Protein AF-A0A834G6P2-F1 (afdb_monomer)

Sequence (88 aa):
MSLSLQKEYEEFKVRINGLVGMAHKVPEEGWTMQDGTPWPGNNLRDHPGLIQVFHDGVHDVEGNQLPHLIYVSREKRPGFDHHKKLLR

Structure (mmCIF, N/CA/C/O backbone):
data_AF-A0A834G6P2-F1
#
_entry.id   AF-A0A834G6P2-F1
#
loop_
_atom_site.group_PDB
_atom_site.id
_atom_site.type_symbol
_atom_site.label_atom_id
_atom_site.label_alt_id
_atom_site.label_comp_id
_atom_site.label_asym_id
_atom_site.label_entity_id
_atom_site.label_seq_id
_atom_site.pdbx_PDB_ins_code
_atom_site.Cartn_x
_atom_site.Cartn_y
_atom_site.Cartn_z
_atom_site.occupancy
_atom_site.B_iso_or_equiv
_atom_site.auth_seq_id
_atom_site.auth_comp_id
_atom_site.auth_asym_id
_atom_site.auth_atom_id
_atom_site.pdbx_PDB_model_num
ATOM 1 N N . MET A 1 1 ? -18.861 13.036 17.494 1.00 60.97 1 MET A N 1
ATOM 2 C CA . MET A 1 1 ? -17.875 11.935 17.469 1.00 60.97 1 MET A CA 1
ATOM 3 C C . MET A 1 1 ? -17.817 11.351 18.871 1.00 60.97 1 MET A C 1
ATOM 5 O O . MET A 1 1 ? -17.710 12.138 19.804 1.00 60.97 1 MET A O 1
ATOM 9 N N . SER A 1 2 ? -18.010 10.041 19.052 1.00 83.94 2 SER A N 1
ATOM 10 C CA . SER A 1 2 ? -17.937 9.436 20.390 1.00 83.94 2 SER A CA 1
ATOM 11 C C . SER A 1 2 ? -16.498 9.490 20.920 1.00 83.94 2 SER A C 1
ATOM 13 O O . SER A 1 2 ? -15.545 9.501 20.138 1.00 83.94 2 SER A O 1
ATOM 15 N N . LEU A 1 3 ? -16.327 9.496 22.246 1.00 85.69 3 LEU A N 1
ATOM 16 C CA . LEU A 1 3 ? -14.997 9.428 22.869 1.00 85.69 3 LEU A CA 1
ATOM 17 C C . LEU A 1 3 ? -14.237 8.147 22.465 1.00 85.69 3 LEU A C 1
ATOM 19 O O . LEU A 1 3 ? -13.014 8.175 22.357 1.00 85.69 3 LEU A O 1
ATOM 23 N N . SER A 1 4 ? -14.955 7.049 22.184 1.00 88.44 4 SER A N 1
ATOM 24 C CA . SER A 1 4 ? -14.372 5.798 21.676 1.00 88.44 4 SER A CA 1
ATOM 25 C C . SER A 1 4 ? -13.777 5.955 20.274 1.00 88.44 4 SER A C 1
ATOM 27 O O . SER A 1 4 ? -12.613 5.626 20.077 1.00 88.44 4 SER A O 1
ATOM 29 N N . L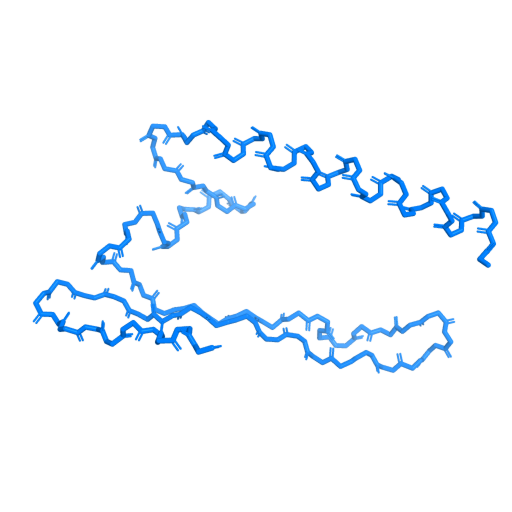EU A 1 5 ? -14.519 6.557 19.335 1.00 93.44 5 LEU A N 1
ATOM 30 C CA . LEU A 1 5 ? -14.054 6.810 17.965 1.00 93.44 5 LEU A CA 1
ATOM 31 C C . LEU A 1 5 ? -12.824 7.715 17.937 1.00 93.44 5 LEU A C 1
ATOM 33 O O . LEU A 1 5 ? -11.898 7.483 17.167 1.00 93.44 5 LEU A O 1
ATOM 37 N N . GLN A 1 6 ? -12.799 8.744 18.789 1.00 94.12 6 GLN A N 1
ATOM 38 C CA . GLN A 1 6 ? -11.641 9.627 18.884 1.00 94.12 6 GLN A CA 1
ATOM 39 C C . GLN A 1 6 ? -10.394 8.869 19.352 1.00 94.12 6 GLN A C 1
ATOM 41 O O . GLN A 1 6 ? -9.317 9.060 18.792 1.00 94.12 6 GLN A O 1
ATOM 46 N N . LYS A 1 7 ? -10.539 7.988 20.348 1.00 96.25 7 LYS A N 1
ATOM 47 C CA . LYS A 1 7 ? -9.435 7.161 20.840 1.00 96.25 7 LYS A CA 1
ATOM 48 C C . LYS A 1 7 ? -8.933 6.191 19.765 1.00 96.25 7 LYS A C 1
ATOM 50 O O . LYS A 1 7 ? -7.736 6.157 19.499 1.00 96.25 7 LYS A O 1
ATOM 55 N N . GLU A 1 8 ? -9.837 5.457 19.118 1.00 95.88 8 GLU A N 1
ATOM 56 C CA . GLU A 1 8 ? -9.503 4.512 18.042 1.00 95.88 8 GLU A CA 1
ATOM 57 C C . GLU A 1 8 ? -8.809 5.208 16.863 1.00 95.88 8 GLU A C 1
ATOM 59 O O . GLU A 1 8 ? -7.843 4.685 16.300 1.00 95.88 8 GLU A O 1
ATOM 64 N N . TYR A 1 9 ? -9.259 6.417 16.519 1.00 96.50 9 TYR A N 1
ATOM 65 C CA . TYR A 1 9 ? -8.638 7.236 15.485 1.00 96.50 9 TYR A CA 1
ATOM 66 C C . TYR A 1 9 ? -7.208 7.655 15.850 1.00 96.50 9 TYR A C 1
ATOM 68 O O . TYR A 1 9 ? -6.303 7.525 15.024 1.00 96.50 9 TYR A O 1
ATOM 76 N N . GLU A 1 10 ? -6.969 8.125 17.078 1.00 97.88 10 GLU A N 1
ATOM 77 C CA . GLU A 1 10 ? -5.615 8.500 17.502 1.00 97.88 10 GLU A CA 1
ATOM 78 C C . GLU A 1 10 ? -4.679 7.281 17.541 1.00 97.88 10 GLU A C 1
ATOM 80 O O . GLU A 1 10 ? -3.544 7.355 17.068 1.00 97.88 10 GLU A O 1
ATOM 8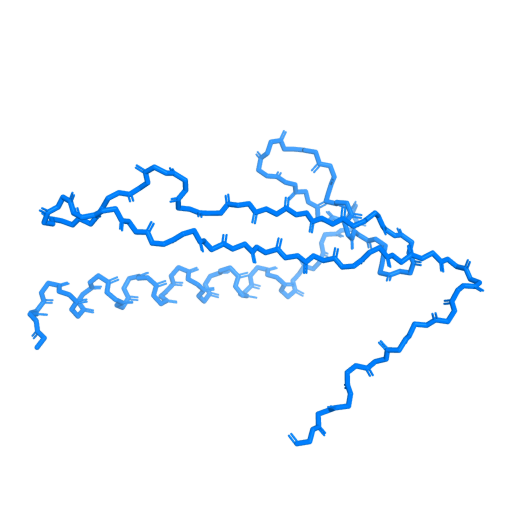5 N N . GLU A 1 11 ? -5.159 6.121 17.997 1.00 97.31 11 GLU A N 1
ATOM 86 C CA . GLU A 1 11 ? -4.396 4.865 17.946 1.00 97.31 11 GLU A CA 1
ATOM 87 C C . GLU A 1 11 ? -4.087 4.431 16.503 1.00 97.31 11 GLU A C 1
ATOM 89 O O . GLU A 1 11 ? -2.980 3.974 16.198 1.00 97.31 11 GLU A O 1
ATOM 94 N N . PHE A 1 12 ? -5.040 4.584 15.579 1.00 97.25 12 PHE A N 1
ATOM 95 C CA . PHE A 1 12 ? -4.810 4.356 14.153 1.00 97.25 12 PHE A CA 1
ATOM 96 C C . PHE A 1 12 ? -3.730 5.291 13.594 1.00 97.25 12 PHE A C 1
ATOM 98 O O . PHE A 1 12 ? -2.786 4.831 12.949 1.00 97.25 12 PHE A O 1
ATOM 105 N N . LYS A 1 13 ? -3.804 6.587 13.904 1.00 98.06 13 LYS A N 1
ATOM 106 C CA . LYS A 1 13 ? -2.828 7.589 13.465 1.00 98.06 13 LYS A CA 1
ATOM 107 C C . LYS A 1 13 ? -1.415 7.281 13.970 1.00 98.06 13 LYS A C 1
ATOM 109 O O . LYS A 1 13 ? -0.460 7.377 13.199 1.00 98.06 13 LYS A O 1
ATOM 114 N N . VAL A 1 14 ? -1.269 6.861 15.229 1.00 98.12 14 VAL A N 1
ATOM 115 C CA . VAL A 1 14 ? 0.026 6.434 15.789 1.00 98.12 14 VAL A CA 1
ATOM 116 C C . VAL A 1 14 ? 0.595 5.236 15.022 1.00 98.12 14 VAL A C 1
ATOM 118 O O . VAL A 1 14 ? 1.773 5.257 14.663 1.00 98.12 14 VAL A O 1
ATOM 121 N N . ARG A 1 15 ? -0.227 4.226 14.701 1.00 97.88 15 ARG A N 1
ATOM 122 C CA . ARG A 1 15 ? 0.206 3.059 13.906 1.00 97.88 15 ARG A CA 1
ATOM 123 C C . ARG A 1 15 ? 0.702 3.459 12.516 1.00 97.88 15 ARG A C 1
ATOM 125 O O . ARG A 1 15 ? 1.777 3.022 12.110 1.00 97.88 15 ARG A O 1
ATOM 132 N N . ILE A 1 16 ? -0.032 4.326 11.815 1.00 97.88 16 ILE A N 1
ATOM 133 C CA . ILE A 1 16 ? 0.379 4.837 10.498 1.00 97.88 16 ILE A CA 1
ATOM 134 C C . ILE A 1 16 ? 1.705 5.598 10.590 1.00 97.88 16 ILE A C 1
ATOM 136 O O . ILE A 1 16 ? 2.606 5.354 9.789 1.00 97.88 16 ILE A O 1
ATOM 140 N N . ASN A 1 17 ? 1.872 6.460 11.593 1.00 97.75 17 ASN A N 1
ATOM 141 C CA . ASN A 1 17 ? 3.127 7.185 11.798 1.00 97.75 17 ASN A CA 1
ATOM 142 C C . ASN A 1 17 ? 4.308 6.243 12.070 1.00 97.75 17 ASN A C 1
ATOM 144 O O . ASN A 1 17 ? 5.413 6.506 11.599 1.00 97.75 17 ASN A O 1
ATOM 148 N N . GLY A 1 18 ? 4.081 5.130 12.775 1.00 97.00 18 GLY A N 1
ATOM 149 C CA . GLY A 1 18 ? 5.080 4.074 12.948 1.00 97.00 18 GLY A CA 1
ATOM 150 C C . GLY A 1 18 ? 5.542 3.485 11.613 1.00 97.00 18 GLY A C 1
ATOM 151 O O . GLY A 1 18 ? 6.745 3.416 11.360 1.00 97.00 18 GLY A O 1
ATOM 152 N N . LEU A 1 19 ? 4.601 3.148 10.723 1.00 95.75 19 LEU A N 1
ATOM 153 C CA . LEU A 1 19 ? 4.909 2.633 9.381 1.00 95.75 19 LEU A CA 1
ATOM 154 C C . LEU A 1 19 ? 5.681 3.653 8.533 1.00 95.75 19 LEU A C 1
ATOM 156 O O . LEU A 1 19 ? 6.670 3.300 7.895 1.00 95.75 19 LEU A O 1
ATOM 160 N N . VAL A 1 20 ? 5.282 4.928 8.566 1.00 96.19 20 VAL A N 1
ATOM 161 C CA . VAL A 1 20 ? 6.005 6.014 7.880 1.00 96.19 20 VAL A CA 1
ATOM 162 C C . VAL A 1 20 ? 7.422 6.164 8.440 1.00 96.19 20 VAL A C 1
ATOM 164 O O . VAL A 1 20 ? 8.379 6.310 7.683 1.00 96.19 20 VAL A O 1
ATOM 167 N N . GLY A 1 21 ? 7.583 6.084 9.762 1.00 96.12 21 GLY A N 1
ATOM 168 C CA . GLY A 1 21 ? 8.888 6.092 10.420 1.00 96.12 21 GLY A CA 1
ATOM 169 C C . GLY A 1 21 ? 9.796 4.960 9.934 1.00 96.12 21 GLY A C 1
ATOM 170 O O . GLY A 1 21 ? 10.957 5.209 9.609 1.00 96.12 21 GLY A O 1
ATOM 171 N N . MET A 1 22 ? 9.260 3.740 9.827 1.00 93.38 22 MET A N 1
ATOM 172 C CA . MET A 1 22 ? 9.985 2.576 9.304 1.00 93.38 22 MET A CA 1
ATOM 173 C C . MET A 1 22 ? 10.365 2.739 7.828 1.00 93.38 22 MET A C 1
ATOM 175 O O . MET A 1 22 ? 11.491 2.420 7.455 1.00 93.38 22 MET A O 1
ATOM 179 N N . ALA A 1 23 ? 9.471 3.295 7.004 1.00 92.94 23 ALA A N 1
ATOM 180 C CA . ALA A 1 23 ? 9.682 3.470 5.566 1.00 92.94 23 ALA A CA 1
ATOM 181 C C . ALA A 1 23 ? 10.888 4.365 5.212 1.00 92.94 23 ALA A C 1
ATOM 183 O O . ALA A 1 23 ? 11.449 4.236 4.126 1.00 92.94 23 ALA A O 1
ATOM 184 N N . HIS A 1 24 ? 11.330 5.243 6.122 1.00 93.06 24 HIS A N 1
ATOM 185 C CA . HIS A 1 24 ? 12.530 6.064 5.916 1.00 93.06 24 HIS A CA 1
ATOM 186 C C . HIS A 1 24 ? 13.835 5.255 5.891 1.00 93.06 24 HIS A C 1
ATOM 188 O O . HIS A 1 24 ? 14.840 5.739 5.372 1.00 93.06 24 HIS A O 1
ATOM 194 N N . LYS A 1 25 ? 13.848 4.045 6.461 1.00 93.12 25 LYS A N 1
ATOM 195 C CA . LYS A 1 25 ? 15.019 3.165 6.494 1.00 93.12 25 LYS A CA 1
ATOM 196 C C . LYS A 1 25 ? 14.813 2.024 5.509 1.00 93.12 25 LYS A C 1
ATOM 198 O O . LYS A 1 25 ? 14.298 0.971 5.870 1.00 93.12 25 LYS A O 1
ATOM 203 N N . VAL A 1 26 ? 15.203 2.261 4.261 1.00 91.31 26 VAL A N 1
ATOM 204 C CA . VAL A 1 26 ? 15.137 1.243 3.207 1.00 91.31 26 VAL A CA 1
ATOM 205 C C . VAL A 1 26 ? 16.104 0.098 3.551 1.00 91.31 26 VAL A C 1
ATOM 207 O O . VAL A 1 26 ? 17.282 0.382 3.782 1.00 91.31 26 VAL A O 1
ATOM 210 N N . PRO A 1 27 ? 15.647 -1.168 3.609 1.00 94.69 27 PRO A N 1
ATOM 211 C CA . PRO A 1 27 ? 16.533 -2.306 3.840 1.00 94.69 27 PRO A CA 1
ATOM 212 C C . PRO A 1 27 ? 17.532 -2.479 2.691 1.00 94.69 27 PRO A C 1
ATOM 214 O O . PRO A 1 27 ? 17.191 -2.239 1.533 1.00 94.69 27 PRO A O 1
ATOM 217 N N . GLU A 1 28 ? 18.743 -2.944 3.000 1.00 93.88 28 GLU A N 1
ATOM 218 C CA . GLU A 1 28 ? 19.801 -3.158 1.999 1.00 93.88 28 GLU A CA 1
ATOM 219 C C . GLU A 1 28 ? 19.405 -4.212 0.952 1.00 93.88 28 GLU A C 1
ATOM 221 O O . GLU A 1 28 ? 19.614 -4.012 -0.242 1.00 93.88 28 GLU A O 1
ATOM 226 N N . GLU A 1 29 ? 18.737 -5.284 1.385 1.00 93.94 29 GLU A N 1
ATOM 227 C CA . GLU A 1 29 ? 18.218 -6.348 0.510 1.00 93.94 29 GLU A CA 1
ATOM 228 C C . GLU A 1 29 ? 16.873 -5.988 -0.157 1.00 93.94 29 GLU A C 1
ATOM 230 O O . GLU A 1 29 ? 16.308 -6.776 -0.918 1.00 93.94 29 GLU A O 1
ATOM 235 N N . GLY A 1 30 ? 16.359 -4.780 0.092 1.00 95.31 30 GLY A N 1
ATOM 236 C CA . GLY A 1 30 ? 15.056 -4.322 -0.378 1.00 95.31 30 GLY A CA 1
ATOM 237 C C . GLY A 1 30 ? 13.900 -4.688 0.554 1.00 95.31 30 GLY A C 1
ATOM 238 O O . GLY A 1 30 ? 14.051 -5.343 1.584 1.00 95.31 30 GLY A O 1
ATOM 239 N N . TRP A 1 31 ? 12.707 -4.214 0.206 1.00 96.69 31 TRP A N 1
ATOM 240 C CA . TRP A 1 31 ? 11.499 -4.471 0.981 1.00 96.69 31 TRP A CA 1
ATOM 241 C C . TRP A 1 31 ? 11.031 -5.913 0.813 1.00 96.69 31 TRP A C 1
ATOM 243 O O . TRP A 1 31 ? 11.158 -6.497 -0.266 1.00 96.69 31 TRP A O 1
ATOM 253 N N . THR A 1 32 ? 10.423 -6.453 1.864 1.00 96.19 32 THR A N 1
ATOM 254 C CA . THR A 1 32 ? 9.766 -7.759 1.872 1.00 96.1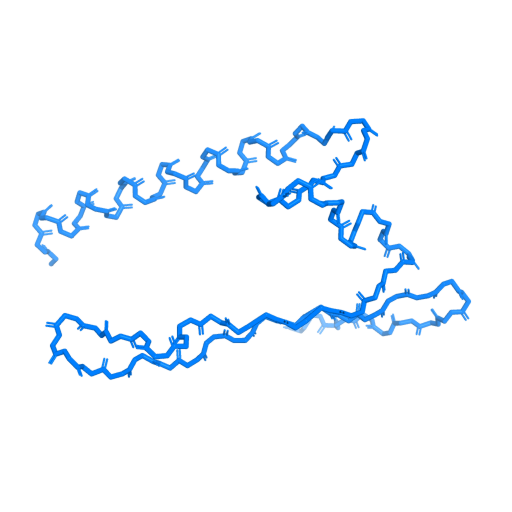9 32 THR A CA 1
ATOM 255 C C . THR A 1 32 ? 8.292 -7.611 2.234 1.00 96.19 32 THR A C 1
ATOM 257 O O . THR A 1 32 ? 7.874 -6.674 2.918 1.00 96.19 32 THR A O 1
ATOM 260 N N . MET A 1 33 ? 7.489 -8.534 1.726 1.00 94.19 33 MET A N 1
ATOM 261 C CA . MET A 1 33 ? 6.100 -8.737 2.109 1.00 94.19 33 MET A CA 1
ATOM 262 C C . MET A 1 33 ? 6.013 -9.360 3.507 1.00 94.19 33 MET A C 1
ATOM 264 O O . MET A 1 33 ? 6.991 -9.881 4.042 1.00 94.19 33 MET A O 1
ATOM 268 N N . GLN A 1 34 ? 4.813 -9.361 4.094 1.00 91.00 34 GLN A N 1
ATOM 269 C CA . GLN A 1 34 ? 4.574 -10.009 5.392 1.00 91.00 34 GLN A CA 1
ATOM 270 C C . GLN A 1 34 ? 4.824 -11.527 5.370 1.00 91.00 34 GLN A C 1
ATOM 272 O O . GLN A 1 34 ? 5.165 -12.097 6.400 1.00 91.00 34 GLN A O 1
ATOM 277 N N . ASP A 1 35 ? 4.679 -12.173 4.211 1.00 94.25 35 ASP A N 1
ATOM 278 C CA . ASP A 1 35 ? 4.971 -13.597 4.004 1.00 94.25 35 ASP A CA 1
ATOM 279 C C . ASP A 1 35 ? 6.466 -13.888 3.756 1.00 94.25 35 ASP A C 1
ATOM 281 O O . ASP A 1 35 ? 6.849 -15.032 3.518 1.00 94.25 35 ASP A O 1
ATOM 285 N N . GLY A 1 36 ? 7.319 -12.860 3.818 1.00 94.56 36 GLY A N 1
ATOM 286 C CA . GLY A 1 36 ? 8.762 -12.963 3.617 1.00 94.56 36 GLY A CA 1
ATOM 287 C C . GLY A 1 36 ? 9.206 -12.926 2.155 1.00 94.56 36 GLY A C 1
ATOM 288 O O . GLY A 1 36 ? 10.408 -12.914 1.894 1.00 94.56 36 GLY A O 1
ATOM 289 N N . THR A 1 37 ? 8.285 -12.870 1.189 1.00 95.31 37 THR A N 1
ATOM 290 C CA . THR A 1 37 ? 8.657 -12.745 -0.226 1.00 95.31 37 THR A CA 1
ATOM 291 C C . THR A 1 37 ? 9.204 -11.344 -0.542 1.00 95.31 37 THR A C 1
ATOM 293 O O . THR A 1 37 ? 8.785 -10.362 0.078 1.00 95.31 37 THR A O 1
ATOM 296 N N . PRO A 1 38 ? 10.145 -11.189 -1.495 1.00 96.00 38 PRO A N 1
ATOM 297 C CA . PRO A 1 38 ? 10.611 -9.867 -1.905 1.00 96.00 38 PRO A CA 1
ATOM 298 C C . PRO A 1 38 ? 9.476 -9.014 -2.482 1.00 96.00 38 PRO A C 1
ATOM 300 O O . PRO A 1 38 ? 8.672 -9.482 -3.288 1.00 96.00 38 PRO A O 1
ATOM 303 N N . TRP A 1 39 ? 9.436 -7.734 -2.120 1.00 95.38 39 TRP A N 1
ATOM 304 C CA . TRP A 1 39 ? 8.473 -6.789 -2.675 1.00 95.38 39 TRP A CA 1
ATOM 305 C C . TRP A 1 39 ? 8.705 -6.615 -4.191 1.00 95.38 39 TRP A C 1
ATOM 307 O O . TRP A 1 39 ? 9.806 -6.237 -4.610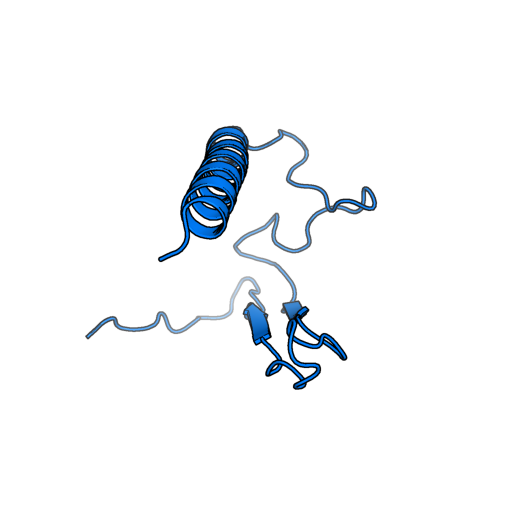 1.00 95.38 39 TRP A O 1
ATOM 317 N N . PRO A 1 40 ? 7.680 -6.809 -5.045 1.00 94.06 40 PRO A N 1
ATOM 318 C CA . PRO A 1 40 ? 7.842 -6.814 -6.499 1.00 94.06 40 PRO A CA 1
ATOM 319 C C . PRO A 1 40 ? 8.231 -5.439 -7.058 1.00 94.06 40 PRO A C 1
ATOM 321 O O . PRO A 1 40 ? 8.766 -5.349 -8.157 1.00 94.06 40 PRO A O 1
ATOM 324 N N . GLY A 1 41 ? 7.991 -4.362 -6.305 1.00 94.12 41 GLY A N 1
ATOM 325 C CA . GLY A 1 41 ? 8.341 -2.991 -6.678 1.00 94.12 41 GLY A CA 1
ATOM 326 C C . GLY A 1 41 ? 9.716 -2.513 -6.196 1.00 94.12 41 GLY A C 1
ATOM 327 O O . GLY A 1 41 ? 9.946 -1.307 -6.210 1.00 94.12 41 GLY A O 1
ATOM 328 N N . ASN A 1 42 ? 10.613 -3.401 -5.742 1.00 95.44 42 ASN A N 1
ATOM 329 C CA . ASN A 1 42 ? 11.951 -3.006 -5.269 1.00 95.44 42 ASN A CA 1
ATOM 330 C C . ASN A 1 42 ? 12.783 -2.304 -6.360 1.00 95.44 42 ASN A C 1
ATOM 332 O O . ASN A 1 42 ? 13.581 -1.419 -6.056 1.00 95.44 42 ASN A O 1
ATOM 336 N N . ASN A 1 43 ? 12.553 -2.627 -7.638 1.00 94.75 43 ASN A N 1
ATOM 337 C CA . ASN A 1 43 ? 13.140 -1.910 -8.766 1.00 94.75 43 ASN A CA 1
ATOM 338 C C . ASN A 1 43 ? 12.109 -0.984 -9.432 1.00 94.75 43 ASN A C 1
ATOM 340 O O . ASN A 1 43 ? 11.255 -1.403 -10.211 1.00 94.75 43 ASN A O 1
ATOM 344 N N . LEU A 1 44 ? 12.224 0.323 -9.187 1.00 91.44 44 LEU A N 1
ATOM 345 C CA . LEU A 1 44 ? 11.291 1.330 -9.713 1.00 91.44 44 LEU A CA 1
ATOM 346 C C . LEU A 1 44 ? 11.269 1.441 -11.251 1.00 91.44 44 LEU A C 1
ATOM 348 O O . LEU A 1 44 ? 10.337 2.032 -11.798 1.00 91.44 44 LEU A O 1
ATOM 352 N N . ARG A 1 45 ? 12.286 0.919 -11.950 1.00 93.25 45 ARG A N 1
ATOM 353 C CA . ARG A 1 45 ? 12.398 0.963 -13.420 1.00 93.25 45 ARG A CA 1
ATOM 354 C C . ARG A 1 45 ? 12.015 -0.349 -14.101 1.00 93.25 45 ARG A C 1
ATOM 356 O O . ARG A 1 45 ? 11.801 -0.341 -15.310 1.00 93.25 45 ARG A O 1
ATOM 363 N N . ASP A 1 46 ? 11.942 -1.434 -13.341 1.00 96.00 46 ASP A N 1
ATOM 364 C CA . ASP A 1 46 ? 11.641 -2.768 -13.844 1.00 96.00 46 ASP A CA 1
ATOM 365 C C . ASP A 1 46 ? 10.851 -3.553 -12.794 1.00 96.00 46 ASP A C 1
ATOM 367 O O . ASP A 1 46 ? 11.422 -4.193 -11.914 1.00 96.00 46 ASP A O 1
ATOM 371 N N . HIS A 1 47 ? 9.526 -3.442 -12.848 1.00 95.75 47 HIS A N 1
ATOM 372 C CA . HIS A 1 47 ? 8.628 -4.161 -11.949 1.00 95.75 47 HIS A CA 1
ATOM 373 C C . HIS A 1 47 ? 7.319 -4.510 -12.649 1.00 95.75 47 HIS A C 1
ATOM 375 O O . HIS A 1 47 ? 6.832 -3.719 -13.465 1.00 95.75 47 HIS A O 1
ATOM 381 N N . PRO A 1 48 ? 6.718 -5.665 -12.315 1.00 96.75 48 PRO A N 1
ATOM 382 C CA . PRO A 1 48 ? 5.407 -6.025 -12.832 1.00 96.75 48 PRO A CA 1
ATOM 383 C C . PRO A 1 48 ? 4.328 -5.063 -12.322 1.00 96.75 48 PRO A C 1
ATOM 385 O O . PRO A 1 48 ? 4.478 -4.408 -11.288 1.00 96.75 48 PRO A O 1
ATOM 388 N N . GLY A 1 49 ? 3.208 -5.003 -13.041 1.00 95.44 49 GLY A N 1
ATOM 389 C CA . GLY A 1 49 ? 1.996 -4.382 -12.511 1.00 95.44 49 GLY A CA 1
ATOM 390 C C . GLY A 1 49 ? 1.491 -5.132 -11.275 1.00 95.44 49 GLY A C 1
ATOM 391 O O . GLY A 1 49 ? 1.676 -6.342 -11.157 1.00 95.44 49 GLY A O 1
ATOM 392 N N . LEU A 1 50 ? 0.839 -4.416 -10.360 1.00 94.25 50 LEU A N 1
ATOM 393 C CA . LEU A 1 50 ? 0.256 -4.996 -9.148 1.00 94.25 50 LEU A CA 1
ATOM 394 C C . LEU A 1 50 ? -1.197 -4.554 -9.027 1.00 94.25 50 LEU A C 1
ATOM 396 O O . LEU A 1 50 ? -1.483 -3.362 -9.128 1.00 94.25 50 LEU A O 1
ATOM 400 N N . ILE A 1 51 ? -2.099 -5.504 -8.794 1.00 95.56 51 ILE A N 1
ATOM 401 C CA . ILE A 1 51 ? -3.504 -5.242 -8.481 1.00 95.56 51 ILE A CA 1
ATOM 402 C C . ILE A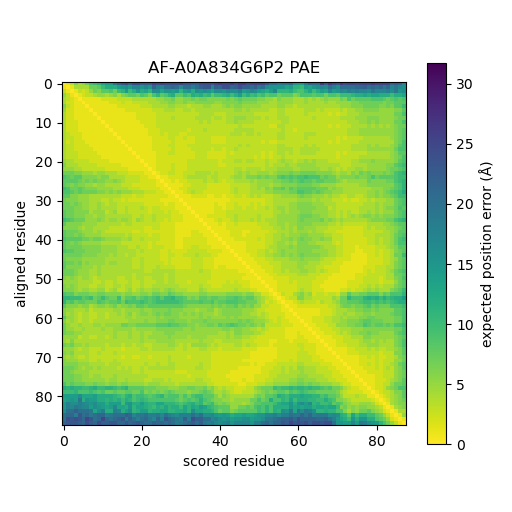 1 51 ? -3.791 -5.891 -7.133 1.00 95.56 51 ILE A C 1
ATOM 404 O O . ILE A 1 51 ? -3.565 -7.087 -6.970 1.00 95.56 51 ILE A O 1
ATOM 408 N N . GLN A 1 52 ? -4.288 -5.109 -6.178 1.00 93.25 52 GLN A N 1
ATOM 409 C CA . GLN A 1 52 ? -4.700 -5.604 -4.869 1.00 93.25 52 GLN A CA 1
ATOM 410 C C . GLN A 1 52 ? -6.122 -5.139 -4.569 1.00 93.25 52 GLN A C 1
ATOM 412 O O . GLN A 1 52 ? -6.420 -3.947 -4.649 1.00 93.25 52 GLN A O 1
ATOM 417 N N . VAL A 1 53 ? -6.992 -6.090 -4.235 1.00 94.50 53 VAL A N 1
ATOM 418 C CA . VAL A 1 53 ? -8.380 -5.831 -3.845 1.00 94.50 53 VAL A CA 1
ATOM 419 C C . VAL A 1 53 ? -8.461 -5.866 -2.323 1.00 94.50 53 VAL A C 1
ATOM 421 O O . VAL A 1 53 ? -8.085 -6.851 -1.693 1.00 94.50 53 VAL A O 1
ATOM 424 N N . PHE A 1 54 ? -8.930 -4.772 -1.738 1.00 93.88 54 PHE A N 1
ATOM 425 C CA . PHE A 1 54 ? -9.211 -4.632 -0.317 1.00 93.88 54 PHE A CA 1
ATOM 426 C C . PHE A 1 54 ? -10.721 -4.613 -0.085 1.00 93.88 54 PHE A C 1
ATOM 428 O O . PHE A 1 54 ? -11.498 -4.244 -0.969 1.00 93.88 54 PHE A O 1
ATOM 435 N N . HIS A 1 55 ? -11.108 -4.951 1.145 1.00 91.56 55 HIS A N 1
ATOM 436 C CA . HIS A 1 55 ? -12.499 -5.014 1.599 1.00 91.56 55 HIS A CA 1
ATOM 437 C C . HIS A 1 55 ? -13.360 -6.044 0.849 1.00 91.56 55 HIS A C 1
ATOM 439 O O . HIS A 1 55 ? -14.568 -5.868 0.732 1.00 91.56 55 HIS A O 1
ATOM 445 N N . ASP A 1 56 ? -12.754 -7.127 0.360 1.00 88.88 56 ASP A N 1
ATOM 446 C CA . ASP A 1 56 ? -13.504 -8.239 -0.225 1.00 88.88 56 ASP A CA 1
ATOM 447 C C . ASP A 1 56 ? -14.343 -8.939 0.859 1.00 88.88 56 ASP A C 1
ATOM 449 O O . ASP A 1 56 ? -13.806 -9.425 1.856 1.00 88.88 56 ASP A O 1
ATOM 453 N N . GLY A 1 57 ? -15.669 -8.902 0.709 1.00 88.00 57 GLY A N 1
ATOM 454 C CA . GLY A 1 57 ? -16.621 -9.471 1.670 1.00 88.00 57 GLY A CA 1
ATOM 455 C C . GLY A 1 57 ? -16.642 -8.820 3.063 1.00 88.00 57 GLY A C 1
ATOM 456 O O . GLY A 1 57 ? -17.240 -9.378 3.987 1.00 88.00 57 GLY A O 1
ATOM 457 N N . VAL A 1 58 ? -16.006 -7.658 3.253 1.00 94.38 58 VAL A N 1
ATOM 458 C CA . VAL A 1 58 ? -15.985 -6.959 4.550 1.00 94.38 58 VAL A CA 1
ATOM 459 C C . VAL A 1 5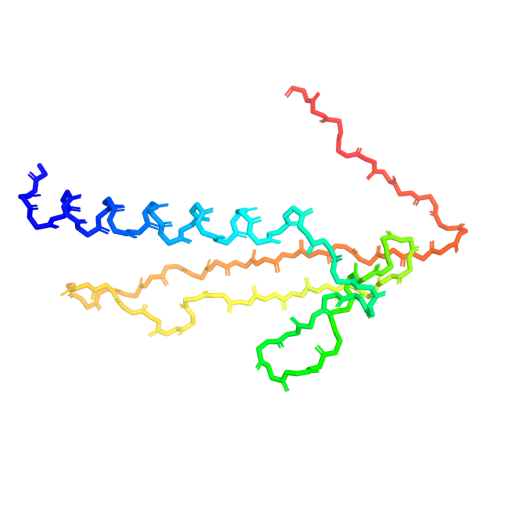8 ? -17.283 -6.175 4.745 1.00 94.38 58 VAL A C 1
ATOM 461 O O . VAL A 1 58 ? -17.740 -5.481 3.838 1.00 94.38 58 VAL A O 1
ATOM 464 N N . HIS A 1 59 ? -17.857 -6.268 5.944 1.00 95.69 59 HIS A N 1
ATOM 465 C CA . HIS A 1 59 ? -19.078 -5.563 6.332 1.00 95.69 59 HIS A CA 1
ATOM 466 C C . HIS A 1 59 ? -18.775 -4.519 7.413 1.00 95.69 59 HIS A C 1
ATOM 468 O O . HIS A 1 59 ? -17.836 -4.684 8.196 1.00 95.69 59 HIS A O 1
ATOM 474 N N . ASP A 1 60 ? -19.551 -3.439 7.442 1.00 94.44 60 ASP A N 1
ATOM 475 C CA . ASP A 1 60 ? -19.514 -2.457 8.520 1.00 94.44 60 ASP A CA 1
ATOM 476 C C . ASP A 1 60 ? -20.201 -2.980 9.798 1.00 94.44 60 ASP A C 1
ATOM 478 O O . ASP A 1 60 ? -20.696 -4.107 9.863 1.00 94.44 60 ASP A O 1
ATOM 482 N N . VAL A 1 61 ? -20.219 -2.149 10.843 1.00 93.06 61 VAL A N 1
ATOM 483 C CA . VAL A 1 61 ? -20.814 -2.494 12.147 1.00 93.06 61 VAL A CA 1
ATOM 484 C C . VAL A 1 61 ? -22.337 -2.671 12.102 1.00 93.06 61 VAL A C 1
ATOM 486 O O . VAL A 1 61 ? -22.903 -3.249 13.026 1.00 93.06 61 VAL A O 1
ATOM 489 N N . GLU A 1 62 ? -22.994 -2.184 11.050 1.00 95.81 62 GLU A N 1
ATOM 490 C CA . GLU A 1 62 ? -24.433 -2.324 10.811 1.00 95.81 62 GLU A CA 1
ATOM 491 C C . GLU A 1 62 ? -24.745 -3.521 9.895 1.00 95.81 62 GLU A C 1
ATOM 493 O O . GLU A 1 62 ? -25.910 -3.846 9.672 1.00 95.81 62 GLU A O 1
ATOM 498 N N . GLY A 1 63 ? -23.714 -4.217 9.402 1.00 95.88 63 GLY A N 1
ATOM 499 C CA . GLY A 1 63 ? -23.844 -5.360 8.508 1.00 95.88 63 GLY A CA 1
ATOM 500 C C . GLY A 1 63 ? -23.981 -4.981 7.033 1.00 95.88 63 GLY A C 1
ATOM 501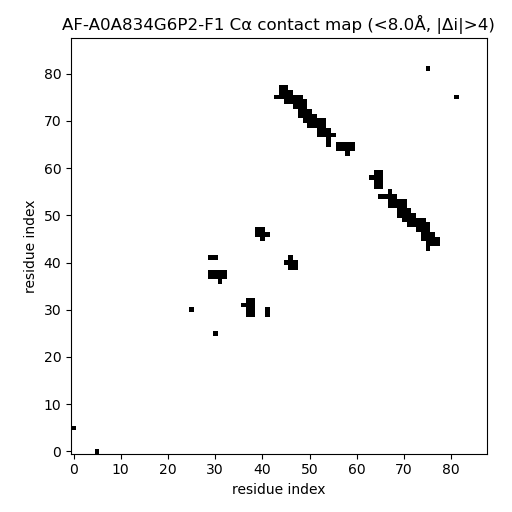 O O . GLY A 1 63 ? -24.316 -5.849 6.228 1.00 95.88 63 GLY A O 1
ATOM 502 N N . ASN A 1 64 ? -23.712 -3.731 6.646 1.00 96.25 64 ASN A N 1
ATOM 503 C CA . ASN A 1 64 ? -23.682 -3.341 5.238 1.00 96.25 64 ASN A CA 1
ATOM 504 C C . ASN A 1 64 ? -22.331 -3.707 4.620 1.00 96.25 64 ASN A C 1
ATOM 506 O O . ASN A 1 64 ? -21.277 -3.470 5.211 1.00 96.25 64 ASN A O 1
ATOM 510 N N . GLN A 1 65 ? -22.344 -4.248 3.404 1.00 95.44 65 GLN A N 1
ATOM 511 C CA . GLN A 1 65 ? -21.112 -4.557 2.685 1.00 95.44 65 GLN A CA 1
ATOM 512 C C . GLN A 1 65 ? -20.367 -3.266 2.309 1.00 95.44 65 GLN A C 1
ATOM 514 O O . GLN A 1 65 ? -20.941 -2.350 1.715 1.00 95.44 65 GLN A O 1
ATOM 519 N N . LEU A 1 66 ? -19.072 -3.208 2.624 1.00 96.00 66 LEU A N 1
ATOM 520 C CA . LEU A 1 66 ? -18.213 -2.098 2.227 1.00 96.00 66 LEU A CA 1
ATOM 521 C C . LEU A 1 66 ? -17.853 -2.187 0.736 1.00 96.00 66 LEU A C 1
ATOM 523 O O . LEU A 1 66 ? -17.707 -3.283 0.190 1.00 96.00 66 LEU A O 1
ATOM 527 N N . PRO A 1 67 ? -17.662 -1.044 0.054 1.00 95.69 67 PRO A N 1
ATOM 528 C CA . PRO A 1 67 ? -17.198 -1.049 -1.324 1.00 95.69 67 PRO A CA 1
ATOM 529 C C . PRO A 1 67 ? -15.769 -1.594 -1.420 1.00 95.69 67 PRO A C 1
ATOM 531 O O . PRO A 1 67 ? -14.913 -1.308 -0.574 1.00 95.69 67 PRO A O 1
ATOM 534 N N . HIS A 1 68 ? -15.489 -2.308 -2.512 1.00 95.44 68 HIS A N 1
ATOM 535 C CA . HIS A 1 68 ? -14.132 -2.728 -2.839 1.00 95.44 68 HIS A CA 1
ATOM 536 C C . HIS A 1 68 ? -13.223 -1.515 -3.031 1.00 95.44 68 HIS A C 1
ATOM 538 O O . HIS A 1 68 ? -13.541 -0.582 -3.773 1.00 95.44 68 HIS A O 1
ATOM 544 N N . LEU A 1 69 ? -12.047 -1.574 -2.415 1.00 96.19 69 LEU A N 1
ATOM 545 C CA . LEU A 1 69 ? -10.961 -0.643 -2.677 1.00 96.19 69 LEU A CA 1
ATOM 546 C C . LEU A 1 69 ? -9.901 -1.373 -3.502 1.00 96.19 69 LEU A C 1
ATOM 548 O O . LEU A 1 69 ? -9.326 -2.353 -3.044 1.00 96.19 69 LEU A O 1
ATOM 552 N N . ILE A 1 70 ? -9.642 -0.906 -4.722 1.00 96.38 70 ILE A N 1
ATOM 553 C CA . ILE A 1 70 ? -8.685 -1.544 -5.633 1.00 96.38 70 ILE A CA 1
ATOM 554 C C . ILE A 1 70 ? -7.440 -0.666 -5.740 1.00 96.38 70 ILE A C 1
ATOM 556 O O . ILE A 1 70 ? -7.498 0.459 -6.238 1.00 96.38 70 ILE A O 1
ATOM 560 N N . TYR A 1 71 ? -6.303 -1.193 -5.296 1.00 95.81 71 TYR A N 1
ATOM 561 C CA . TYR A 1 71 ? -4.993 -0.604 -5.543 1.00 95.81 71 TYR A CA 1
ATOM 562 C C . TYR A 1 71 ? -4.430 -1.134 -6.860 1.00 95.81 71 TYR A C 1
ATOM 564 O O . TYR A 1 71 ? -4.410 -2.344 -7.084 1.00 95.81 71 TYR A O 1
ATOM 572 N N . VAL A 1 72 ? -3.951 -0.230 -7.719 1.00 96.19 72 VAL A N 1
ATOM 573 C CA . VAL A 1 72 ? -3.332 -0.574 -9.004 1.00 96.19 72 VAL A CA 1
ATOM 574 C C . VAL A 1 72 ? -1.996 0.150 -9.149 1.00 96.19 72 VAL A C 1
ATOM 576 O O . VAL A 1 72 ? -1.946 1.381 -9.154 1.00 96.19 72 VAL A O 1
ATOM 579 N N . SER A 1 73 ? -0.924 -0.616 -9.342 1.00 93.94 73 SER A N 1
ATOM 580 C CA . SER A 1 73 ? 0.374 -0.125 -9.805 1.00 93.94 73 SER A CA 1
ATOM 581 C C . SER A 1 73 ? 0.605 -0.536 -11.257 1.00 93.94 73 SER A C 1
ATOM 583 O O . SER A 1 73 ? 0.331 -1.671 -11.650 1.00 93.94 73 SER A O 1
ATOM 585 N N . ARG A 1 74 ? 1.114 0.398 -12.065 1.00 94.62 74 ARG A N 1
ATOM 586 C CA . ARG A 1 74 ? 1.434 0.154 -13.478 1.00 94.62 74 ARG A CA 1
ATOM 587 C C . ARG A 1 74 ? 2.752 -0.600 -13.590 1.00 94.62 74 ARG A C 1
ATOM 589 O O . ARG A 1 74 ? 3.702 -0.243 -12.905 1.00 94.62 74 ARG A O 1
ATOM 596 N N . GLU A 1 75 ? 2.826 -1.531 -14.532 1.00 95.81 75 GLU A N 1
ATOM 597 C CA . GLU A 1 75 ? 4.097 -2.134 -14.934 1.00 95.81 75 GLU A CA 1
ATOM 598 C C . GLU A 1 75 ? 5.096 -1.067 -15.427 1.00 95.81 75 GLU A C 1
ATOM 600 O O . GLU A 1 75 ? 4.719 -0.084 -16.085 1.00 95.81 75 GLU A O 1
ATOM 605 N N . LYS A 1 76 ? 6.378 -1.284 -15.118 1.00 95.12 76 LYS A N 1
ATOM 606 C CA . LYS A 1 76 ? 7.521 -0.526 -15.633 1.00 95.12 76 LYS A CA 1
ATOM 607 C C . LYS A 1 76 ? 8.533 -1.474 -16.246 1.00 95.12 76 LYS A C 1
ATOM 609 O O . LYS A 1 76 ? 8.868 -2.472 -15.618 1.00 95.12 76 LYS A O 1
ATOM 614 N N . ARG A 1 77 ? 9.030 -1.135 -17.438 1.00 96.12 77 ARG A N 1
ATOM 615 C CA . ARG A 1 77 ? 10.090 -1.871 -18.139 1.00 96.12 77 ARG A CA 1
ATOM 616 C C . ARG A 1 77 ? 11.108 -0.892 -18.730 1.00 96.12 77 ARG A C 1
ATOM 618 O O . ARG A 1 77 ? 10.705 0.146 -19.265 1.00 96.12 77 ARG A O 1
ATOM 625 N N . PRO A 1 78 ? 12.415 -1.200 -18.688 1.00 95.12 78 PRO A N 1
ATOM 626 C CA . PRO A 1 78 ? 13.426 -0.401 -19.371 1.00 95.12 78 PRO A CA 1
ATOM 627 C C . PRO A 1 78 ? 13.140 -0.293 -20.875 1.00 95.12 78 PRO A C 1
ATOM 629 O O . PRO A 1 78 ? 12.710 -1.256 -21.501 1.00 95.12 78 PRO A O 1
ATOM 632 N N . GLY A 1 79 ? 13.388 0.879 -21.463 1.00 93.31 79 GLY A N 1
ATOM 633 C CA . GLY A 1 79 ? 13.171 1.122 -22.897 1.00 93.31 79 GLY A CA 1
ATOM 634 C C . GLY A 1 79 ? 11.743 1.519 -23.285 1.00 93.31 79 GLY A C 1
ATOM 635 O O . GLY A 1 79 ? 11.519 1.884 -24.436 1.00 93.31 79 GLY A O 1
ATOM 636 N N . PHE A 1 80 ? 10.798 1.523 -22.341 1.00 90.62 80 PHE A N 1
ATOM 637 C CA . PHE A 1 80 ? 9.437 2.003 -22.568 1.00 90.62 80 PHE A CA 1
ATOM 638 C C . PHE A 1 80 ? 9.257 3.396 -21.968 1.00 90.62 80 PHE A C 1
ATOM 640 O O . PHE A 1 80 ? 9.530 3.619 -20.785 1.00 90.62 80 PHE A O 1
ATOM 647 N N . ASP A 1 81 ? 8.787 4.345 -22.780 1.00 87.44 81 ASP A N 1
ATOM 648 C CA . ASP A 1 81 ? 8.376 5.641 -22.251 1.00 87.44 81 ASP A CA 1
ATOM 649 C C . ASP A 1 81 ? 7.056 5.497 -21.491 1.00 87.44 81 ASP A C 1
ATOM 651 O O . ASP A 1 81 ? 6.163 4.720 -21.840 1.00 87.44 81 ASP A O 1
ATOM 655 N N . HIS A 1 82 ? 6.933 6.256 -20.412 1.00 85.19 82 HIS A N 1
ATOM 656 C CA . HIS A 1 82 ? 5.772 6.206 -19.556 1.00 85.19 82 HIS A CA 1
ATOM 657 C C . HIS A 1 82 ? 5.263 7.607 -19.269 1.00 85.19 82 HIS A C 1
ATOM 659 O O . HIS A 1 82 ? 5.879 8.376 -18.528 1.00 85.19 82 HIS A O 1
ATOM 665 N N . HIS A 1 83 ? 4.043 7.878 -19.730 1.00 82.19 83 HIS A N 1
ATOM 666 C CA . HIS A 1 83 ? 3.365 9.129 -19.430 1.00 82.19 83 HIS A CA 1
ATOM 667 C C . HIS A 1 83 ? 3.209 9.314 -17.914 1.00 82.19 83 HIS A C 1
ATOM 669 O O . HIS A 1 83 ? 2.645 8.470 -17.189 1.00 82.19 83 HIS A O 1
ATOM 675 N N . LYS A 1 84 ? 3.733 10.440 -17.431 1.00 80.00 84 LYS A N 1
ATOM 676 C CA . LYS A 1 84 ? 3.500 10.930 -16.075 1.00 80.00 84 LYS A CA 1
ATOM 677 C C . LYS A 1 84 ? 2.150 11.635 -16.052 1.00 80.00 84 LYS A C 1
ATOM 679 O O . LYS A 1 84 ? 1.777 12.303 -17.014 1.00 80.00 84 LYS A O 1
ATOM 684 N N . LYS A 1 85 ? 1.407 11.472 -14.957 1.00 82.44 85 LYS A N 1
ATOM 685 C CA . LYS A 1 85 ? 0.166 12.221 -14.769 1.00 82.44 85 LYS A CA 1
ATOM 686 C C . LYS A 1 85 ? 0.546 13.696 -14.642 1.00 82.44 85 LYS A C 1
ATOM 688 O O . LYS A 1 85 ? 1.289 14.053 -13.731 1.00 82.44 85 LYS A O 1
ATOM 693 N N . LEU A 1 86 ? 0.071 14.523 -15.565 1.00 70.81 86 LEU A N 1
ATOM 694 C CA . LEU A 1 86 ? 0.094 15.970 -15.390 1.00 70.81 86 LEU A CA 1
ATOM 695 C C . LEU A 1 86 ? -0.892 16.288 -14.266 1.00 70.81 86 LEU A C 1
ATOM 697 O O . LEU A 1 86 ? -2.092 16.057 -14.413 1.00 70.81 86 LEU A O 1
ATOM 701 N N . LEU A 1 87 ? -0.375 16.739 -13.125 1.00 67.25 87 LEU A N 1
ATOM 702 C CA . LEU A 1 87 ? -1.204 17.357 -12.098 1.00 67.25 87 LEU A CA 1
ATOM 703 C C . LEU A 1 87 ? -1.645 18.710 -12.670 1.00 67.25 87 LEU A C 1
ATOM 705 O O . LEU A 1 87 ? -0.798 19.557 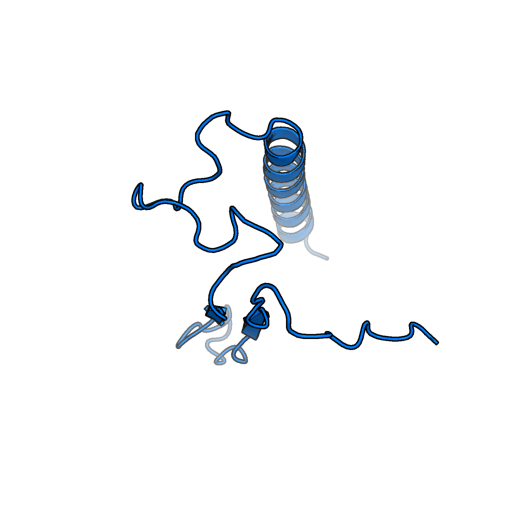-12.950 1.00 67.25 87 LEU A O 1
ATOM 709 N N . ARG A 1 88 ? -2.944 18.852 -12.938 1.00 55.94 88 ARG A N 1
ATOM 710 C CA . ARG A 1 88 ? -3.594 20.149 -13.138 1.00 55.94 88 ARG A CA 1
ATOM 711 C C . ARG A 1 88 ? -4.231 20.569 -11.828 1.00 55.94 88 ARG A C 1
ATOM 713 O O . ARG A 1 88 ? -4.708 19.650 -11.121 1.00 55.94 88 ARG A O 1
#

InterPro domains:
  IPR005150 Cellulose synthase [PF03552] (5-85)

Secondary structure (DSSP, 8-state):
--HHHHHHHHHHHHHHHHHHHHHTS--TT--B-TTSPBPTTSSTTSB--EEEEESTT-B-TTSPBPPPEEEEE--B-TT---PPP---

Radius of gyration: 17.98 Å; Cα contacts (8 Å, |Δi|>4): 73; chains: 1; bounding box: 44×34×46 Å

Mean predicted aligned error: 5.13 Å

Foldseek 3Di:
DDPVVVVVVVVVVVVVVVVVVVVVDADPVGDADPVRHHDQCRDVQAGAKDKDWPQDQPADPVRHRDDIDIDIDHGHYPPDDDDDDPDD

pLDDT: mean 92.53, std 7.35, range [55.94, 98.12]

Nearest PDB structures (foldseek):
  6wlb-assembly1_B  TM=9.581E-01  e=6.796E-10  Populus tremula x Populus tremuloides
  8g2j-assembly1_D  TM=9.424E-01  e=1.209E-09  Populus tremula x P. tremuloides/Amanita muscaria mixed EST library
  8g27-assembly1_D  TM=9.419E-01  e=1.209E-09  Populus tremula x Populus tremuloides
  7ck2-assembly1_A  TM=9.477E-01  e=1.212E-08  Arabidopsis thaliana
  7ck3-assembly2_B  TM=9.176E-01  e=2.970E-08  Arabidopsis thaliana

Organism: Rhododendron simsii (NCBI:txid118357)

Solvent-accessible surface area (backbone atoms only — not comparable to full-atom values): 5662 Å² total; per-residue (Å²): 133,55,75,63,58,54,50,55,48,52,55,50,52,53,53,51,51,50,52,56,60,51,65,73,60,74,52,94,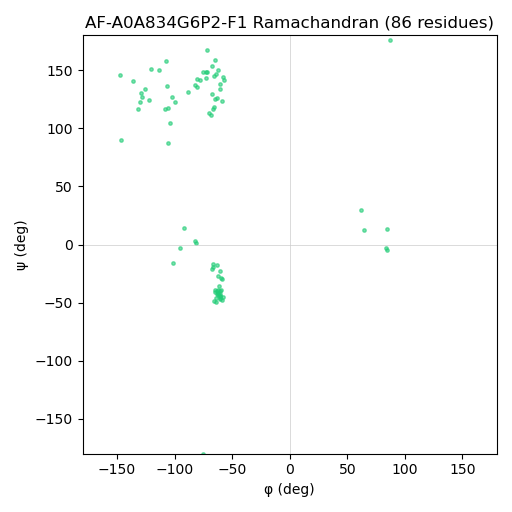92,45,55,60,44,97,89,67,48,73,40,68,65,68,41,84,55,55,20,72,55,45,79,47,81,38,50,78,91,36,58,50,99,87,67,49,75,48,74,72,44,77,48,77,48,77,60,35,49,80,96,60,89,72,90,73,83,79,85,126